Protein AF-A0A973FIH7-F1 (afdb_monomer_lite)

pLDDT: mean 71.34, std 19.53, range [34.72, 96.69]

Radius of gyration: 15.49 Å; chains: 1; bounding box: 37×29×40 Å

Structure (mmCIF, N/CA/C/O backbone):
data_AF-A0A973FIH7-F1
#
_entry.id   AF-A0A973FIH7-F1
#
loop_
_atom_site.group_PDB
_atom_site.id
_atom_site.type_symbol
_atom_site.label_atom_id
_atom_site.label_alt_id
_atom_site.label_comp_id
_atom_site.label_asym_id
_atom_site.label_entity_id
_atom_site.label_seq_id
_atom_site.pdbx_PDB_ins_code
_atom_site.Cartn_x
_atom_site.Cartn_y
_atom_site.Cartn_z
_atom_site.occupancy
_atom_site.B_iso_or_equiv
_atom_site.auth_seq_id
_atom_site.auth_comp_id
_atom_site.auth_asym_id
_atom_site.auth_atom_id
_atom_site.pdbx_PDB_model_num
ATOM 1 N N . MET A 1 1 ? -10.600 13.184 2.971 1.00 91.44 1 MET A N 1
ATOM 2 C CA . MET A 1 1 ? -10.196 13.495 1.576 1.00 91.44 1 MET A CA 1
ATOM 3 C C . MET A 1 1 ? -10.323 12.226 0.738 1.00 91.44 1 MET A C 1
ATOM 5 O O . MET A 1 1 ? -10.162 11.155 1.303 1.00 91.44 1 MET A O 1
ATOM 9 N N . ARG A 1 2 ? -10.647 12.310 -0.563 1.00 95.12 2 ARG A N 1
ATOM 10 C CA . ARG A 1 2 ? -10.678 11.142 -1.472 1.00 95.12 2 ARG A CA 1
ATOM 11 C C . ARG A 1 2 ? -9.373 11.102 -2.269 1.00 95.12 2 ARG A C 1
ATOM 13 O O . ARG A 1 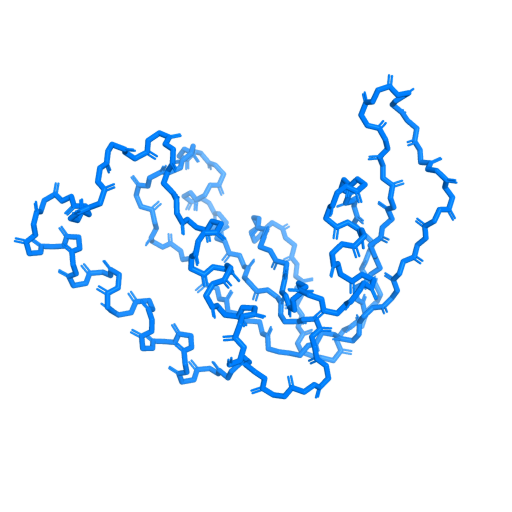2 ? -9.016 12.106 -2.881 1.00 95.12 2 ARG A O 1
ATOM 20 N N . ILE A 1 3 ? -8.653 9.985 -2.215 1.00 95.50 3 ILE A N 1
ATOM 21 C CA . ILE A 1 3 ? -7.327 9.799 -2.814 1.00 95.50 3 ILE A CA 1
ATOM 22 C C . ILE A 1 3 ? -7.404 8.627 -3.788 1.00 95.50 3 ILE A C 1
ATOM 24 O O . ILE A 1 3 ? -7.688 7.507 -3.380 1.00 95.50 3 ILE A O 1
ATOM 28 N N . GLU A 1 4 ? -7.109 8.863 -5.062 1.00 95.38 4 GLU A N 1
ATOM 29 C CA . GLU A 1 4 ? -7.153 7.826 -6.098 1.00 95.38 4 GLU A CA 1
ATOM 30 C C . GLU A 1 4 ? -5.752 7.291 -6.396 1.00 95.38 4 GLU A C 1
ATOM 32 O O . GLU A 1 4 ? -4.791 8.052 -6.570 1.00 95.38 4 GLU A O 1
ATOM 37 N N . LYS A 1 5 ? -5.618 5.964 -6.448 1.00 93.62 5 LYS A N 1
ATOM 38 C CA . LYS A 1 5 ? -4.346 5.290 -6.701 1.00 93.62 5 LYS A CA 1
ATOM 39 C C . LYS A 1 5 ? -4.520 4.052 -7.571 1.00 93.62 5 LYS A C 1
ATOM 41 O O . LYS A 1 5 ? -5.461 3.283 -7.428 1.00 93.62 5 LYS A O 1
ATOM 46 N N . LYS A 1 6 ? -3.529 3.810 -8.433 1.00 91.81 6 LYS A N 1
ATOM 47 C CA . LYS A 1 6 ? -3.422 2.571 -9.212 1.00 91.81 6 LYS A CA 1
ATOM 48 C C . LYS A 1 6 ? -3.126 1.379 -8.303 1.00 91.81 6 LYS A C 1
ATOM 50 O O . LYS A 1 6 ? -2.338 1.497 -7.354 1.00 91.81 6 LYS A O 1
ATOM 55 N N . VAL A 1 7 ? -3.683 0.227 -8.658 1.00 87.00 7 VAL A N 1
ATOM 56 C CA . VAL A 1 7 ? -3.364 -1.078 -8.071 1.00 87.00 7 VAL A CA 1
ATOM 57 C C . VAL A 1 7 ? -3.341 -2.148 -9.165 1.00 87.00 7 VAL A C 1
ATOM 59 O O . VAL A 1 7 ? -4.099 -2.077 -10.127 1.00 87.00 7 VAL A O 1
ATOM 62 N N . TRP A 1 8 ? -2.444 -3.127 -9.052 1.00 85.31 8 TRP A N 1
ATOM 63 C CA . TRP A 1 8 ? -2.384 -4.239 -10.008 1.00 85.31 8 TRP A CA 1
ATOM 64 C C . TRP A 1 8 ? -3.483 -5.273 -9.740 1.00 85.31 8 TRP A C 1
ATOM 66 O O . TRP A 1 8 ? -3.877 -5.423 -8.577 1.00 85.31 8 TRP A O 1
ATOM 76 N N . PRO A 1 9 ? -3.915 -6.053 -10.749 1.00 83.19 9 PRO A N 1
ATOM 77 C CA . PRO A 1 9 ? -5.065 -6.945 -10.617 1.00 83.19 9 PRO A CA 1
ATOM 78 C C . PRO A 1 9 ? -4.908 -7.977 -9.496 1.00 83.19 9 PRO A C 1
ATOM 80 O O . PRO A 1 9 ? -5.835 -8.199 -8.717 1.00 83.19 9 PRO A O 1
ATOM 83 N N . GLN A 1 10 ? -3.703 -8.543 -9.317 1.00 82.25 10 GLN A N 1
ATOM 84 C CA . GLN A 1 10 ? -3.473 -9.498 -8.228 1.00 82.25 10 GLN A CA 1
ATOM 85 C C . GLN A 1 10 ? -3.666 -8.883 -6.835 1.00 82.25 10 GLN A C 1
ATOM 87 O O . GLN A 1 10 ? -4.164 -9.547 -5.931 1.00 82.25 10 GLN A O 1
ATOM 92 N N . TYR A 1 11 ? -3.298 -7.614 -6.645 1.00 78.75 11 TYR A N 1
ATOM 93 C CA . TYR A 1 11 ? -3.453 -6.936 -5.360 1.00 78.75 11 TYR A CA 1
ATOM 94 C C . TYR A 1 11 ? -4.874 -6.418 -5.180 1.00 78.75 11 TYR A C 1
ATOM 96 O O . TYR A 1 11 ? -5.395 -6.516 -4.074 1.00 78.75 11 TYR A O 1
ATOM 104 N N . PHE A 1 12 ? -5.512 -5.945 -6.256 1.00 87.38 12 PHE A N 1
ATOM 105 C CA . PHE A 1 12 ? -6.922 -5.568 -6.247 1.00 87.38 12 PHE A CA 1
ATOM 106 C C . PHE A 1 12 ? -7.775 -6.728 -5.735 1.00 87.38 12 PHE A C 1
ATOM 108 O O . PHE A 1 12 ? -8.544 -6.559 -4.792 1.00 87.38 12 PHE A O 1
ATOM 115 N N . GLN A 1 13 ? -7.571 -7.930 -6.287 1.00 86.38 13 GLN A N 1
ATOM 116 C CA . GLN A 1 13 ? -8.320 -9.109 -5.865 1.00 86.38 13 GLN A CA 1
ATOM 117 C C . GLN A 1 13 ? -8.049 -9.481 -4.401 1.00 86.38 13 GLN A C 1
ATOM 119 O O . GLN A 1 13 ? -8.978 -9.827 -3.682 1.00 86.38 13 GLN A O 1
ATOM 124 N N . LEU A 1 14 ? -6.808 -9.361 -3.919 1.00 84.44 14 LEU A N 1
ATOM 125 C CA . LEU A 1 14 ? -6.492 -9.630 -2.511 1.00 84.44 14 LEU A CA 1
ATOM 126 C C . LEU A 1 14 ? -7.150 -8.630 -1.549 1.00 84.44 14 LEU A C 1
ATOM 128 O O . LEU A 1 14 ? -7.579 -9.031 -0.467 1.00 84.44 14 LEU A O 1
ATOM 132 N N . VAL A 1 15 ? -7.227 -7.347 -1.919 1.00 87.00 15 VAL A N 1
ATOM 133 C CA . VAL A 1 15 ? -7.925 -6.323 -1.121 1.00 87.00 15 VAL A CA 1
ATOM 134 C C . VAL A 1 15 ? -9.436 -6.559 -1.154 1.00 87.00 15 VAL A C 1
ATOM 136 O O . VAL A 1 15 ? -10.093 -6.463 -0.117 1.00 87.00 15 VAL A O 1
ATOM 139 N N . LEU A 1 16 ? -9.983 -6.910 -2.322 1.00 88.31 16 LEU A N 1
ATOM 140 C CA . LEU A 1 16 ? -11.397 -7.245 -2.495 1.00 88.31 16 LEU A CA 1
ATOM 141 C C . LEU A 1 16 ? -11.800 -8.466 -1.655 1.00 88.31 16 LEU A C 1
ATOM 143 O O . LEU A 1 16 ? -12.822 -8.429 -0.979 1.00 88.31 16 LEU A O 1
ATOM 147 N N . ASP A 1 17 ? -10.964 -9.505 -1.635 1.00 85.94 17 ASP A N 1
ATOM 148 C CA . ASP A 1 17 ? -11.166 -10.721 -0.838 1.00 85.94 17 ASP A CA 1
ATOM 149 C C . ASP A 1 17 ? -10.992 -10.489 0.679 1.00 85.94 17 ASP A C 1
ATOM 151 O O . ASP A 1 17 ? -11.126 -11.431 1.461 1.00 85.94 17 ASP A O 1
ATOM 155 N N . GLY A 1 18 ? -10.600 -9.284 1.113 1.00 82.81 18 GLY A N 1
ATOM 156 C CA . GLY A 1 18 ? -10.262 -8.988 2.511 1.00 82.81 18 GLY A CA 1
ATOM 157 C C . GLY A 1 18 ? -8.983 -9.676 3.002 1.00 82.81 18 GLY A C 1
ATOM 158 O O . GLY A 1 18 ? -8.644 -9.589 4.178 1.00 82.81 18 GLY A O 1
ATOM 159 N N . LYS A 1 19 ? -8.249 -10.344 2.104 1.00 80.44 19 LYS A N 1
ATOM 160 C CA . LYS A 1 19 ? -6.992 -11.038 2.406 1.00 80.44 19 LYS A CA 1
ATOM 161 C C . LYS A 1 19 ? -5.822 -10.083 2.532 1.00 80.44 19 LYS A C 1
ATOM 163 O O . LYS A 1 19 ? -4.828 -10.476 3.110 1.00 80.44 19 LYS A O 1
ATOM 168 N N . LYS A 1 20 ? -5.895 -8.885 1.949 1.00 80.00 20 LYS A N 1
ATOM 169 C CA . LYS A 1 20 ? -4.876 -7.836 2.059 1.00 80.00 20 LYS A CA 1
ATOM 170 C C . LYS A 1 20 ? -5.489 -6.609 2.718 1.00 80.00 20 LYS A C 1
ATOM 172 O O . LYS A 1 20 ? -6.338 -5.945 2.132 1.00 80.00 20 LYS A O 1
ATOM 177 N N . THR A 1 21 ? -5.024 -6.312 3.923 1.00 83.62 21 THR A N 1
ATOM 178 C CA . THR A 1 21 ? -5.606 -5.301 4.818 1.00 83.62 21 THR A CA 1
ATOM 179 C C . THR A 1 21 ? -4.795 -4.013 4.909 1.00 83.62 21 THR A C 1
ATOM 181 O O . THR A 1 21 ? -5.135 -3.142 5.696 1.00 83.62 21 THR A O 1
ATOM 184 N N . TYR A 1 22 ? -3.742 -3.853 4.107 1.00 82.81 22 TYR A N 1
ATOM 185 C CA . TYR A 1 22 ? -2.941 -2.629 4.053 1.00 82.81 22 TYR A CA 1
ATOM 186 C C . TYR A 1 22 ? -2.375 -2.394 2.638 1.00 82.81 22 TYR A C 1
ATOM 188 O O . TYR A 1 22 ? -2.221 -3.328 1.833 1.00 82.81 22 TYR A O 1
ATOM 196 N N . ASP A 1 23 ? -1.992 -1.151 2.363 1.00 82.75 23 ASP A N 1
ATOM 197 C CA . ASP A 1 23 ? -1.311 -0.687 1.155 1.00 82.75 23 ASP A CA 1
ATOM 198 C C . ASP A 1 23 ? 0.003 0.015 1.544 1.00 82.75 23 ASP A C 1
ATOM 200 O O . ASP A 1 23 ? 0.023 0.864 2.433 1.00 82.75 23 ASP A O 1
ATOM 204 N N . LEU A 1 24 ? 1.117 -0.376 0.921 1.00 81.00 24 LEU A N 1
ATOM 205 C CA . LEU A 1 24 ? 2.438 0.193 1.193 1.00 81.00 24 LEU A CA 1
ATOM 206 C C . LEU A 1 24 ? 2.860 1.035 -0.008 1.00 81.00 24 LEU A C 1
ATOM 208 O O . LEU A 1 24 ? 2.947 0.515 -1.122 1.00 81.00 24 LEU A O 1
ATOM 212 N N . ARG A 1 25 ? 3.152 2.317 0.220 1.00 79.00 25 ARG A N 1
ATOM 213 C CA . ARG A 1 25 ? 3.525 3.266 -0.838 1.00 79.00 25 ARG A CA 1
ATOM 214 C C . ARG A 1 25 ? 4.686 4.147 -0.425 1.00 79.00 25 ARG A C 1
ATOM 216 O O . ARG A 1 25 ? 4.963 4.308 0.758 1.00 79.00 25 ARG A O 1
ATOM 223 N N . VAL A 1 26 ? 5.319 4.772 -1.413 1.00 78.12 26 VAL A N 1
ATOM 224 C CA . VAL A 1 26 ? 6.166 5.943 -1.169 1.00 78.12 26 VAL A CA 1
ATOM 225 C C . VAL A 1 26 ? 5.305 7.031 -0.517 1.00 78.12 26 VAL A C 1
ATOM 227 O O . VAL A 1 26 ? 4.121 7.190 -0.828 1.00 78.12 26 VAL A O 1
ATOM 230 N N . ALA A 1 27 ? 5.874 7.739 0.452 1.00 83.56 27 ALA A N 1
ATOM 231 C CA . ALA A 1 27 ? 5.203 8.812 1.175 1.00 83.56 27 ALA A CA 1
ATOM 232 C C . ALA A 1 27 ? 5.275 10.160 0.428 1.00 83.56 27 ALA A C 1
ATOM 234 O O . ALA A 1 27 ? 5.468 11.208 1.040 1.00 83.56 27 ALA A O 1
ATOM 235 N N . ASP A 1 28 ? 5.111 10.127 -0.898 1.00 82.06 28 ASP A N 1
ATOM 236 C CA . ASP A 1 28 ? 5.105 11.283 -1.806 1.00 82.06 28 ASP A CA 1
ATOM 237 C C . ASP A 1 28 ? 3.744 12.009 -1.856 1.00 82.06 28 ASP A C 1
ATOM 239 O O . ASP A 1 28 ? 3.591 13.018 -2.541 1.00 82.06 28 ASP A O 1
ATOM 243 N N . PHE A 1 29 ? 2.748 11.519 -1.111 1.00 88.06 29 PHE A N 1
ATOM 244 C CA . PHE A 1 29 ? 1.435 12.144 -0.956 1.00 88.06 29 PHE A CA 1
ATOM 245 C C . PHE A 1 29 ? 0.961 12.114 0.498 1.00 88.06 29 PHE A C 1
ATOM 247 O O . PHE A 1 29 ? 1.331 11.230 1.276 1.00 88.06 29 PHE A O 1
ATOM 254 N N . GLU A 1 30 ? 0.103 13.068 0.860 1.00 90.25 30 GLU A N 1
ATOM 255 C CA . GLU A 1 30 ? -0.539 13.084 2.171 1.00 90.25 30 GLU A CA 1
ATOM 256 C C . GLU A 1 30 ? -1.726 12.117 2.219 1.00 90.25 30 GLU A C 1
ATOM 258 O O . GLU A 1 30 ? -2.616 12.164 1.372 1.00 90.25 30 GLU A O 1
ATOM 263 N N . CYS A 1 31 ? -1.738 11.265 3.241 1.00 90.81 31 CYS A N 1
ATOM 264 C CA . CYS A 1 31 ? -2.831 10.366 3.585 1.00 90.81 31 CYS A CA 1
ATOM 265 C C . CYS A 1 31 ? -2.972 10.359 5.107 1.00 90.81 31 CYS A C 1
ATOM 267 O O . CYS A 1 31 ? -1.961 10.303 5.818 1.00 90.81 31 CYS A O 1
ATOM 269 N N . LYS A 1 32 ? -4.202 10.456 5.607 1.00 92.19 32 LYS A N 1
ATOM 270 C CA . LYS A 1 32 ? -4.511 10.498 7.038 1.00 92.19 32 LYS A CA 1
ATOM 271 C C . LYS A 1 32 ? -5.622 9.508 7.366 1.00 92.19 32 LYS A C 1
ATOM 273 O O . LYS A 1 32 ? -6.373 9.080 6.495 1.00 92.19 32 LYS A O 1
ATOM 278 N N . GLU A 1 33 ? -5.710 9.154 8.639 1.00 91.25 33 GLU A N 1
ATOM 279 C CA . GLU A 1 33 ? -6.795 8.324 9.160 1.00 91.25 33 GLU A CA 1
ATOM 280 C C . GLU A 1 33 ? -8.150 8.995 8.884 1.00 91.25 33 GLU A C 1
ATOM 282 O O . GLU A 1 33 ? -8.293 10.213 9.028 1.00 91.25 33 GLU A O 1
ATOM 287 N N . GLY A 1 34 ? -9.129 8.211 8.435 1.00 90.75 34 GLY A N 1
ATOM 288 C CA . GLY A 1 34 ? -10.443 8.694 8.008 1.00 90.75 34 GLY A CA 1
ATOM 289 C C . GLY A 1 34 ? -10.517 9.228 6.570 1.00 90.75 34 GLY A C 1
ATOM 290 O O . GLY A 1 34 ? -11.608 9.574 6.114 1.00 90.75 34 GLY A O 1
ATOM 291 N N . ASP A 1 35 ? -9.406 9.291 5.826 1.00 94.94 35 ASP A N 1
ATOM 292 C CA . ASP A 1 35 ? -9.456 9.529 4.378 1.00 94.94 35 ASP A CA 1
ATOM 293 C C . ASP A 1 35 ? -10.068 8.331 3.630 1.00 94.94 35 ASP A C 1
ATOM 295 O O . ASP A 1 35 ? -10.173 7.230 4.161 1.00 94.94 35 ASP A O 1
ATOM 299 N N . ILE A 1 36 ? -10.471 8.535 2.375 1.00 94.88 36 ILE A N 1
ATOM 300 C CA . ILE A 1 36 ? -10.960 7.471 1.491 1.00 94.88 36 ILE A CA 1
ATOM 301 C C . ILE A 1 36 ? -9.900 7.207 0.433 1.00 94.88 36 ILE A C 1
ATOM 303 O O . ILE A 1 36 ? -9.603 8.081 -0.383 1.00 94.88 36 ILE A O 1
ATOM 307 N N . LEU A 1 37 ? -9.342 6.000 0.438 1.00 94.88 37 LEU A N 1
ATOM 308 C CA . LEU A 1 37 ? -8.433 5.527 -0.593 1.00 94.88 37 LEU A CA 1
ATOM 309 C C . LEU A 1 37 ? -9.221 4.732 -1.635 1.00 94.88 37 LEU A C 1
ATOM 311 O O . LEU A 1 37 ? -9.824 3.705 -1.324 1.00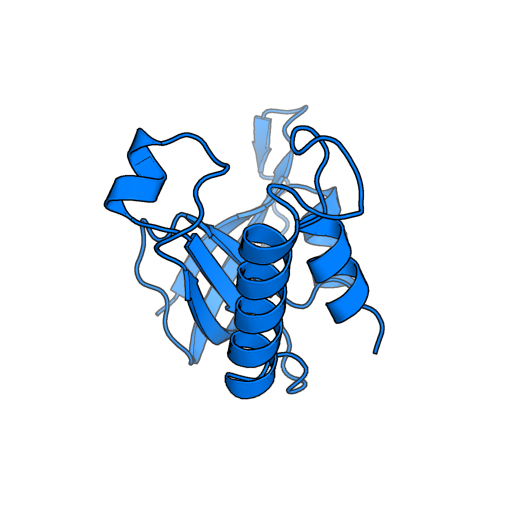 94.88 37 LEU A O 1
ATOM 315 N N . VAL A 1 38 ? -9.189 5.201 -2.877 1.00 95.94 38 VAL A N 1
ATOM 316 C CA . VA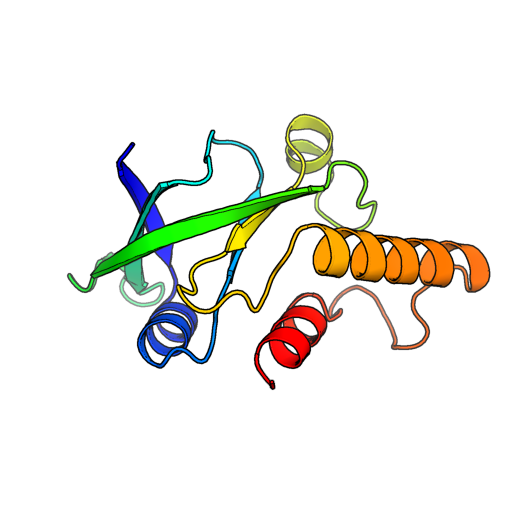L A 1 38 ? -9.794 4.532 -4.028 1.00 95.94 38 VAL A CA 1
ATOM 317 C C . VAL A 1 38 ? -8.695 3.839 -4.810 1.00 95.94 38 VAL A C 1
ATOM 319 O O . VAL A 1 38 ? -7.782 4.478 -5.340 1.00 95.94 38 VAL A O 1
ATOM 322 N N . LEU A 1 39 ? -8.768 2.515 -4.858 1.00 94.50 39 LEU A N 1
ATOM 323 C CA . LEU A 1 39 ? -7.831 1.683 -5.590 1.00 94.50 39 LEU A CA 1
ATOM 324 C C . LEU A 1 39 ? -8.440 1.318 -6.943 1.00 94.50 39 LEU A C 1
ATOM 326 O O . LEU A 1 39 ? -9.384 0.533 -7.011 1.00 94.50 39 LEU A O 1
ATOM 330 N N . CYS A 1 40 ? -7.881 1.878 -8.011 1.00 94.69 40 CYS A N 1
ATOM 331 C CA . CYS A 1 40 ? -8.323 1.653 -9.384 1.00 94.69 40 CYS A CA 1
ATOM 332 C C . CYS A 1 40 ? -7.462 0.561 -10.028 1.00 94.69 40 CYS A C 1
ATOM 334 O O . CYS A 1 40 ? -6.232 0.693 -10.101 1.00 94.69 40 CYS A O 1
ATOM 336 N N . GLU A 1 41 ? -8.094 -0.517 -10.487 1.00 92.38 41 GLU A N 1
ATOM 337 C CA . GLU A 1 41 ? -7.395 -1.644 -11.100 1.00 92.38 41 GLU A CA 1
ATOM 338 C C . GLU A 1 41 ? -6.785 -1.238 -12.448 1.00 92.38 41 GLU A C 1
ATOM 340 O O . GLU A 1 41 ? -7.473 -0.786 -13.366 1.00 92.38 41 GLU A O 1
ATOM 345 N N . TRP A 1 42 ? -5.469 -1.404 -12.553 1.00 88.75 42 TRP A N 1
ATOM 346 C CA . TRP A 1 42 ? -4.677 -1.124 -13.744 1.00 88.75 42 TRP A CA 1
ATOM 347 C C . TRP A 1 42 ? -4.054 -2.414 -14.259 1.00 88.75 42 TRP A C 1
ATOM 349 O O . TRP A 1 42 ? -3.235 -3.017 -13.560 1.00 88.75 42 TRP A O 1
ATOM 359 N N . ASP A 1 43 ? -4.386 -2.808 -15.485 1.00 85.44 43 ASP A N 1
ATOM 360 C CA . ASP A 1 43 ? -3.810 -3.987 -16.123 1.00 85.44 43 ASP A CA 1
ATOM 361 C C . ASP A 1 43 ? -2.496 -3.609 -16.841 1.00 85.44 43 ASP A C 1
ATOM 363 O O . ASP A 1 43 ? -2.503 -2.829 -17.799 1.00 85.44 43 ASP A O 1
ATOM 367 N N . PRO A 1 44 ? -1.331 -4.123 -16.398 1.00 82.94 44 PRO A N 1
ATOM 368 C CA . PRO A 1 44 ? -0.056 -3.827 -17.042 1.00 82.94 44 PRO A CA 1
ATOM 369 C C . PRO A 1 44 ? 0.094 -4.469 -18.432 1.00 82.94 44 PRO A C 1
ATOM 371 O O . PRO A 1 44 ? 0.935 -4.003 -19.204 1.00 82.94 44 PRO A O 1
ATOM 374 N N . ALA A 1 45 ? -0.682 -5.509 -18.757 1.00 87.44 45 ALA A N 1
ATOM 375 C CA . ALA A 1 45 ? -0.638 -6.178 -20.054 1.00 87.44 45 ALA A CA 1
ATOM 376 C C . ALA A 1 45 ? -1.318 -5.335 -21.139 1.00 87.44 45 ALA A C 1
ATOM 378 O O . ALA A 1 45 ? -0.748 -5.138 -22.212 1.00 87.44 45 ALA A O 1
ATOM 379 N N . THR A 1 46 ? -2.501 -4.791 -20.844 1.00 91.44 46 THR A N 1
ATOM 380 C CA . THR A 1 46 ? -3.230 -3.897 -21.759 1.00 91.44 46 THR A CA 1
ATOM 381 C C . THR A 1 46 ? -2.802 -2.437 -21.621 1.00 91.44 46 THR A C 1
ATOM 383 O O . THR A 1 46 ? -2.982 -1.663 -22.555 1.00 91.44 46 THR A O 1
ATOM 386 N N . LYS A 1 47 ? -2.162 -2.071 -20.499 1.00 90.88 47 LYS A N 1
ATOM 387 C CA . LYS A 1 47 ? -1.811 -0.691 -20.121 1.00 90.88 47 LYS A CA 1
ATOM 388 C C . LYS A 1 47 ? -3.040 0.212 -20.022 1.00 90.88 47 LYS A C 1
ATOM 390 O O . LYS A 1 47 ? -2.979 1.387 -20.383 1.00 90.88 47 LYS A O 1
ATOM 395 N N . GLU A 1 48 ? -4.133 -0.336 -19.507 1.00 92.44 48 GLU A N 1
ATOM 396 C CA . GLU A 1 48 ? -5.409 0.356 -19.355 1.00 92.44 48 GLU A CA 1
ATOM 397 C C . GLU A 1 48 ? -6.019 0.088 -17.974 1.00 92.44 48 GLU A C 1
ATOM 399 O O . GLU A 1 48 ? -5.690 -0.886 -17.289 1.00 92.44 48 GLU A O 1
ATOM 404 N N . TYR A 1 49 ? -6.922 0.974 -17.551 1.00 94.25 49 TYR A N 1
ATOM 405 C CA . TYR A 1 49 ? -7.777 0.706 -16.399 1.00 94.25 49 TYR A CA 1
ATOM 406 C C . TYR A 1 49 ? -8.876 -0.270 -16.804 1.00 94.25 49 TYR A C 1
ATOM 408 O O . TYR A 1 49 ? -9.528 -0.076 -17.827 1.00 94.25 49 TYR A O 1
ATOM 416 N N . THR A 1 50 ? -9.134 -1.278 -15.975 1.00 94.31 50 THR A N 1
ATOM 417 C CA . THR A 1 50 ? -10.188 -2.270 -16.254 1.00 94.31 50 THR A CA 1
ATOM 418 C C . THR A 1 50 ? -11.598 -1.729 -15.984 1.00 94.31 50 THR A C 1
ATOM 420 O O . THR A 1 50 ? -12.587 -2.367 -16.335 1.00 94.31 50 THR A O 1
ATOM 423 N N . GLY A 1 51 ? -11.697 -0.564 -15.332 1.00 95.25 51 GLY A N 1
ATOM 424 C CA . GLY A 1 51 ? -12.946 0.027 -14.845 1.00 95.25 51 GLY A CA 1
ATOM 425 C C . GLY A 1 51 ? -13.367 -0.468 -13.457 1.00 95.25 51 GLY A C 1
ATOM 426 O O . GLY A 1 51 ? -14.355 0.020 -12.916 1.00 95.25 51 GLY A O 1
ATOM 427 N N . ARG A 1 52 ? -12.627 -1.410 -12.856 1.00 96.12 52 ARG A N 1
ATOM 428 C CA . ARG A 1 52 ? -12.858 -1.843 -11.473 1.00 96.12 52 ARG A CA 1
ATOM 429 C C . ARG A 1 52 ? -12.188 -0.883 -10.495 1.00 96.12 52 ARG A C 1
ATOM 431 O O . ARG A 1 52 ? -11.012 -0.546 -10.634 1.00 96.12 52 ARG A O 1
ATOM 438 N N . GLU A 1 53 ? -12.934 -0.505 -9.468 1.00 96.69 53 GLU A N 1
ATOM 439 C CA . GLU A 1 53 ? -12.461 0.314 -8.358 1.00 96.69 53 GLU A CA 1
ATOM 440 C C . GLU A 1 53 ? -12.944 -0.262 -7.026 1.00 96.69 53 GLU A C 1
ATOM 442 O O . GLU A 1 53 ? -13.977 -0.931 -6.956 1.00 96.69 53 GLU A O 1
ATOM 447 N N . ILE A 1 54 ? -12.163 -0.043 -5.972 1.00 94.81 54 ILE A N 1
ATOM 448 C CA . ILE A 1 54 ? -12.560 -0.355 -4.602 1.00 94.81 54 ILE A CA 1
ATOM 449 C C . ILE A 1 54 ? -12.209 0.815 -3.695 1.00 94.81 54 ILE A C 1
ATOM 451 O O . ILE A 1 54 ? -11.081 1.309 -3.705 1.00 94.81 54 ILE A O 1
ATOM 455 N N . GLU A 1 55 ? -13.185 1.248 -2.907 1.00 94.88 55 GLU A N 1
ATOM 456 C CA . GLU A 1 55 ? -13.009 2.299 -1.913 1.00 94.88 55 GLU A CA 1
ATOM 457 C C . GLU A 1 55 ? -12.769 1.680 -0.539 1.00 94.88 55 GLU A C 1
ATOM 459 O O . GLU A 1 55 ? -13.442 0.725 -0.140 1.00 94.88 55 GLU A O 1
ATOM 464 N N . LYS A 1 56 ? -11.791 2.222 0.184 1.00 92.19 56 LYS A N 1
ATOM 465 C CA . LYS A 1 56 ? -11.477 1.842 1.558 1.00 92.19 56 LYS A CA 1
ATOM 466 C C . LYS A 1 56 ? -11.309 3.087 2.409 1.00 92.19 56 LYS A C 1
ATOM 468 O O . LYS A 1 56 ? -10.565 3.997 2.044 1.00 92.19 56 LYS A O 1
ATOM 473 N N . THR A 1 57 ? -11.971 3.099 3.560 1.00 93.06 57 THR A N 1
ATOM 474 C CA . THR A 1 57 ? -11.680 4.074 4.608 1.00 93.06 57 THR A CA 1
ATOM 475 C C . THR A 1 57 ? -10.306 3.764 5.178 1.00 93.06 57 THR A C 1
ATOM 477 O O . THR A 1 57 ? -10.022 2.632 5.568 1.00 93.06 57 THR A O 1
ATOM 480 N N . VAL A 1 58 ? -9.443 4.770 5.192 1.00 91.62 58 VAL A N 1
ATOM 481 C CA . VAL A 1 58 ? -8.101 4.673 5.744 1.00 91.62 58 VAL A CA 1
ATOM 482 C C . VAL A 1 58 ? -8.214 4.552 7.257 1.00 91.62 58 VAL A C 1
ATOM 484 O O . VAL A 1 58 ? -8.739 5.449 7.916 1.00 91.62 58 VAL A O 1
ATOM 487 N N . GLY A 1 59 ? -7.722 3.435 7.789 1.00 88.25 59 GLY A N 1
ATOM 488 C CA . GLY A 1 59 ? -7.567 3.227 9.226 1.00 88.25 59 GLY A CA 1
ATOM 489 C C . GLY A 1 59 ? -6.302 3.922 9.723 1.00 88.25 59 GLY A C 1
ATOM 490 O O . GLY A 1 59 ? -6.180 5.135 9.632 1.00 88.25 59 GLY A O 1
ATOM 491 N N . PHE A 1 60 ? -5.331 3.144 10.194 1.00 85.75 60 PHE A N 1
ATOM 492 C CA . PHE A 1 60 ? -4.015 3.629 10.615 1.00 85.75 60 PHE A CA 1
ATOM 493 C C . PHE A 1 60 ? -3.089 3.999 9.440 1.00 85.75 60 PHE A C 1
ATOM 495 O O . PHE A 1 60 ? -3.074 3.311 8.414 1.00 85.75 60 PHE A O 1
ATOM 502 N N . VAL A 1 61 ? -2.252 5.031 9.618 1.00 86.00 61 VAL A N 1
ATOM 503 C CA . VAL A 1 61 ? -1.163 5.388 8.685 1.00 86.00 61 VAL A CA 1
ATOM 504 C C . VAL A 1 61 ? 0.188 5.435 9.407 1.00 86.00 61 VAL A C 1
ATOM 506 O O . VAL A 1 61 ? 0.478 6.365 10.160 1.00 86.00 61 VAL A O 1
ATOM 509 N N . GLY A 1 62 ? 1.060 4.468 9.120 1.00 82.06 62 GLY A N 1
ATOM 510 C CA . GLY A 1 62 ? 2.430 4.407 9.639 1.00 82.06 62 GLY A CA 1
ATOM 511 C C . GLY A 1 62 ? 3.445 4.921 8.620 1.00 82.06 62 GLY A C 1
ATOM 512 O O . GLY A 1 62 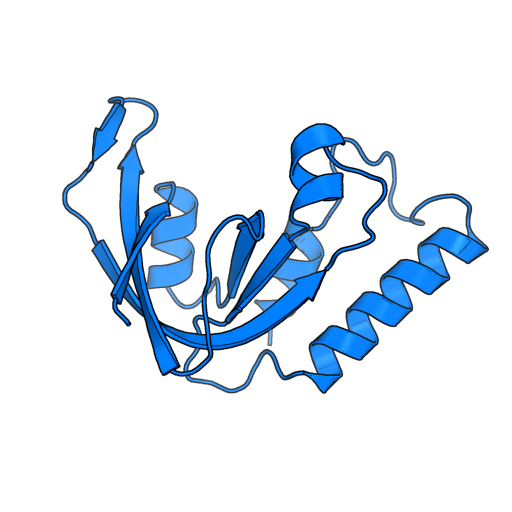? 3.392 4.533 7.458 1.00 82.06 62 GLY A O 1
ATOM 513 N N . LYS A 1 63 ? 4.396 5.772 9.027 1.00 81.00 63 LYS A N 1
ATOM 514 C CA . LYS A 1 63 ? 5.454 6.293 8.138 1.00 81.00 63 LYS A CA 1
ATOM 515 C C . LYS A 1 63 ? 6.825 5.753 8.524 1.00 81.00 63 LYS A C 1
ATOM 517 O O . LYS A 1 63 ? 7.182 5.738 9.698 1.00 81.00 63 LYS A O 1
ATOM 522 N N . ILE A 1 64 ? 7.616 5.370 7.527 1.00 73.38 64 ILE A N 1
ATOM 523 C CA . ILE A 1 64 ? 8.953 4.800 7.697 1.00 73.38 64 ILE A CA 1
ATOM 524 C C . ILE A 1 64 ? 9.934 5.633 6.874 1.00 73.38 64 ILE A C 1
ATOM 526 O O . ILE A 1 64 ? 9.877 5.618 5.651 1.00 73.38 64 ILE A O 1
ATOM 530 N N . LYS A 1 65 ? 10.829 6.378 7.529 1.00 60.31 65 LYS A N 1
ATOM 531 C CA . LYS A 1 65 ? 11.825 7.227 6.842 1.00 60.31 65 LYS A CA 1
ATOM 532 C C . LYS A 1 65 ? 13.212 6.599 6.717 1.00 60.31 65 LYS A C 1
ATOM 534 O O . LYS A 1 65 ? 13.986 6.999 5.864 1.00 60.31 65 LYS A O 1
ATOM 539 N N . GLU A 1 66 ? 13.515 5.602 7.537 1.00 55.38 66 GLU A N 1
ATOM 540 C CA . GLU A 1 66 ? 14.840 4.982 7.595 1.00 55.38 66 GLU A CA 1
ATOM 541 C C . GLU A 1 66 ? 14.725 3.498 7.239 1.00 55.38 66 GLU A C 1
ATOM 543 O O . GLU A 1 66 ? 14.585 2.638 8.110 1.00 55.38 66 GLU A O 1
ATOM 548 N N . MET A 1 67 ? 14.735 3.206 5.937 1.00 53.06 67 MET A N 1
ATOM 549 C CA . MET A 1 67 ? 14.897 1.854 5.400 1.00 53.06 67 MET A CA 1
ATOM 550 C C . MET A 1 67 ? 15.994 1.873 4.337 1.00 53.06 67 MET A C 1
ATOM 552 O O . MET A 1 67 ? 15.774 2.286 3.206 1.00 53.06 67 MET A O 1
ATOM 556 N N . SER A 1 68 ? 17.180 1.397 4.700 1.00 41.38 68 SER A N 1
ATOM 557 C CA . SER A 1 68 ? 18.410 1.449 3.899 1.00 41.38 68 SER A CA 1
ATOM 558 C C . SER A 1 68 ? 18.477 0.458 2.718 1.00 41.38 68 SER A C 1
ATOM 560 O O . SER A 1 68 ? 19.574 0.124 2.284 1.00 41.38 68 SER A O 1
ATOM 562 N N . PHE A 1 69 ? 17.350 -0.069 2.216 1.00 43.50 69 PHE A N 1
ATOM 563 C CA . PHE A 1 69 ? 17.331 -1.236 1.302 1.00 43.50 69 PHE A CA 1
ATOM 564 C C . PHE A 1 69 ? 16.579 -1.037 -0.022 1.00 43.50 69 PHE A C 1
ATOM 566 O O . PHE A 1 69 ? 16.357 -2.006 -0.740 1.00 43.50 69 PHE A O 1
ATOM 573 N N . TRP A 1 70 ? 16.167 0.184 -0.350 1.00 41.25 70 TRP A N 1
ATOM 574 C CA . TRP A 1 70 ? 15.382 0.490 -1.551 1.00 41.25 70 TRP A CA 1
ATOM 575 C C . TRP A 1 70 ? 15.997 1.677 -2.313 1.00 41.25 70 TRP A C 1
ATOM 577 O O . TRP A 1 70 ? 16.832 2.382 -1.751 1.00 41.25 70 TRP A O 1
ATOM 587 N N . ASN A 1 71 ? 15.610 1.882 -3.584 1.00 43.12 71 ASN A N 1
ATOM 588 C CA . ASN A 1 71 ? 16.178 2.924 -4.458 1.00 43.12 71 ASN A CA 1
ATOM 589 C C . ASN A 1 71 ? 16.225 4.289 -3.743 1.00 43.12 71 ASN A C 1
ATOM 591 O O . ASN A 1 71 ? 15.202 4.779 -3.258 1.00 43.12 71 ASN A O 1
ATOM 595 N N . GLN A 1 72 ? 17.434 4.836 -3.632 1.00 52.00 72 GLN A N 1
ATOM 596 C CA . GLN A 1 72 ? 17.806 5.804 -2.602 1.00 52.00 72 GLN A CA 1
ATOM 597 C C . GLN A 1 72 ? 17.150 7.175 -2.811 1.00 52.00 72 GLN A C 1
ATOM 599 O O . GLN A 1 72 ? 16.686 7.772 -1.848 1.00 52.00 72 GLN A O 1
ATOM 604 N N . ASP A 1 73 ? 16.973 7.632 -4.051 1.00 55.06 73 ASP A N 1
ATOM 605 C CA . ASP A 1 73 ? 16.652 9.044 -4.304 1.00 55.06 73 ASP A CA 1
ATOM 606 C C . ASP A 1 73 ? 15.255 9.499 -3.840 1.00 55.06 73 ASP A C 1
ATOM 608 O O . ASP A 1 73 ? 15.111 10.615 -3.334 1.00 55.06 73 ASP A O 1
ATOM 612 N N . ASP A 1 74 ? 14.218 8.673 -4.013 1.00 49.50 74 ASP A N 1
ATOM 613 C CA . ASP A 1 74 ? 12.840 9.038 -3.636 1.00 49.50 74 ASP A CA 1
ATOM 614 C C . ASP A 1 74 ? 12.519 8.655 -2.187 1.00 49.50 74 ASP A C 1
ATOM 616 O O . ASP A 1 74 ? 11.737 9.324 -1.509 1.00 49.50 74 ASP A O 1
ATOM 620 N N . LEU A 1 75 ? 13.158 7.609 -1.665 1.00 55.69 75 LEU A N 1
ATOM 621 C CA . LEU A 1 75 ? 12.939 7.163 -0.292 1.00 55.69 75 LEU A CA 1
ATOM 622 C C . LEU A 1 75 ? 13.737 7.959 0.726 1.00 55.69 75 LEU A C 1
ATOM 624 O O . LEU A 1 75 ? 13.213 8.207 1.809 1.00 55.69 75 LEU A O 1
ATOM 628 N N . GLU A 1 76 ? 14.933 8.431 0.371 1.00 57.31 76 GLU A N 1
ATOM 629 C CA . GLU A 1 76 ? 15.663 9.399 1.194 1.00 57.31 76 GLU A CA 1
ATOM 630 C C . GLU A 1 76 ? 14.890 10.718 1.319 1.00 57.31 76 GLU A C 1
ATOM 632 O O . GLU A 1 76 ? 14.947 11.373 2.360 1.00 57.31 76 GLU A O 1
ATOM 637 N N . LYS A 1 77 ? 14.112 11.093 0.293 1.00 60.34 77 LYS A N 1
ATOM 638 C CA . LYS A 1 77 ? 13.313 12.329 0.294 1.00 60.34 77 LYS A CA 1
ATOM 639 C C . LYS A 1 77 ? 11.976 12.183 1.011 1.00 60.34 77 LYS A C 1
ATOM 641 O O . LYS A 1 77 ? 11.610 13.057 1.798 1.00 60.34 77 LYS A O 1
ATOM 646 N N . PHE A 1 78 ? 11.235 11.110 0.738 1.00 64.25 78 PHE A N 1
ATOM 647 C CA . PHE A 1 78 ? 9.839 10.990 1.167 1.00 64.25 78 PHE A CA 1
ATOM 648 C C . PHE A 1 78 ? 9.615 9.899 2.223 1.00 64.25 78 PHE A C 1
ATOM 650 O O . PHE A 1 78 ? 8.798 10.084 3.129 1.00 64.25 78 PHE A O 1
ATOM 657 N N . GLY A 1 79 ? 10.372 8.801 2.177 1.00 70.88 79 GLY A N 1
ATOM 658 C CA . GLY A 1 79 ? 10.131 7.593 2.970 1.00 70.88 79 GLY A CA 1
ATOM 659 C C . GLY A 1 79 ? 8.967 6.747 2.436 1.00 70.88 79 GLY A C 1
ATOM 660 O O . GLY A 1 79 ? 8.453 6.973 1.341 1.00 70.88 79 GLY A O 1
ATOM 661 N N . LEU A 1 80 ? 8.537 5.759 3.219 1.00 74.94 80 LEU A N 1
ATOM 662 C CA . LEU A 1 80 ? 7.364 4.920 2.963 1.00 74.94 80 LEU A CA 1
ATOM 663 C C . LEU A 1 80 ? 6.207 5.299 3.887 1.00 74.94 80 LEU A C 1
ATOM 665 O O . LEU A 1 80 ? 6.410 5.752 5.014 1.00 74.94 80 LEU A O 1
ATOM 669 N N . GLN A 1 81 ? 4.987 5.043 3.431 1.00 81.25 81 GLN A N 1
ATOM 670 C CA . GLN A 1 81 ? 3.782 5.023 4.245 1.00 81.25 81 GLN A CA 1
ATOM 671 C C . GLN A 1 81 ? 3.053 3.687 4.079 1.00 81.25 81 GLN A C 1
ATOM 673 O O . GLN A 1 81 ? 2.847 3.212 2.963 1.00 81.25 81 GLN A O 1
ATOM 678 N N . CYS A 1 82 ? 2.685 3.080 5.203 1.00 83.75 82 CYS A N 1
ATOM 679 C CA . CYS A 1 82 ? 1.823 1.911 5.299 1.00 83.75 82 CYS A CA 1
ATOM 680 C C . CYS A 1 82 ? 0.429 2.386 5.709 1.00 83.75 82 CYS A C 1
ATOM 682 O O . CYS A 1 82 ? 0.286 3.068 6.722 1.00 83.75 82 CYS A O 1
ATOM 684 N N . ILE A 1 83 ? -0.574 2.052 4.908 1.00 87.75 83 ILE A N 1
ATOM 685 C CA . ILE A 1 83 ? -1.946 2.540 5.028 1.00 87.75 83 ILE A CA 1
ATOM 686 C C . ILE A 1 83 ? -2.836 1.337 5.314 1.00 87.75 83 ILE A C 1
ATOM 688 O O . ILE A 1 83 ? -2.912 0.430 4.489 1.00 87.75 83 ILE A O 1
ATOM 692 N N . SER A 1 84 ? -3.513 1.316 6.457 1.00 88.62 84 SER A N 1
ATOM 693 C CA . SER A 1 84 ? -4.495 0.277 6.771 1.00 88.62 84 SER A CA 1
ATOM 694 C C . SER A 1 84 ? -5.768 0.455 5.939 1.00 88.62 84 SER A C 1
ATOM 696 O O . SER A 1 84 ? -6.28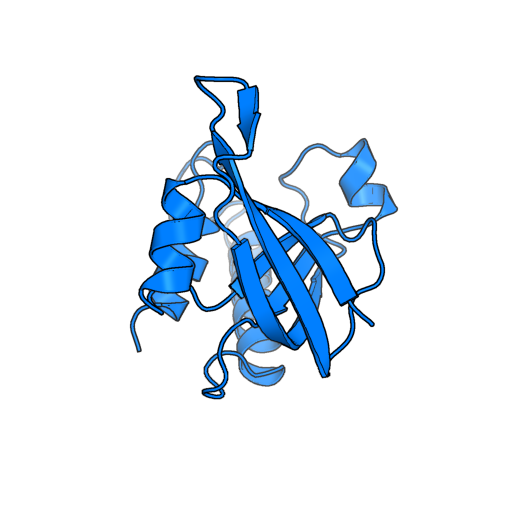2 1.565 5.795 1.00 88.62 84 SER A O 1
ATOM 698 N N . LEU A 1 85 ? -6.273 -0.657 5.409 1.00 85.94 85 LEU A N 1
ATOM 699 C CA . LEU A 1 85 ? -7.472 -0.776 4.575 1.00 85.94 85 LEU A CA 1
ATOM 700 C C . LEU A 1 85 ? -8.582 -1.606 5.244 1.00 85.94 85 LEU A C 1
ATOM 702 O O . LEU A 1 85 ? -9.635 -1.809 4.635 1.00 85.94 85 LEU A O 1
ATOM 706 N N . SER A 1 86 ? -8.338 -2.173 6.431 1.00 73.44 86 SER A N 1
ATOM 707 C CA . SER A 1 86 ? -9.323 -2.995 7.140 1.00 73.44 86 SER A CA 1
ATOM 708 C C . SER A 1 86 ? -10.119 -2.183 8.153 1.00 73.44 86 SER A C 1
ATOM 710 O O . SER A 1 86 ? -9.556 -1.401 8.912 1.00 73.44 86 SER A O 1
ATOM 712 N N . GLU A 1 87 ? -11.426 -2.441 8.207 1.00 62.59 87 GLU A N 1
ATOM 713 C CA . GLU A 1 87 ? -12.314 -1.923 9.259 1.00 62.59 87 GLU A CA 1
ATOM 714 C C . GLU A 1 87 ? -12.115 -2.655 10.595 1.00 62.59 87 GLU A C 1
ATOM 716 O O . GLU A 1 87 ? -12.376 -2.098 11.655 1.00 62.59 87 GLU A O 1
ATOM 721 N N . ASN A 1 88 ? -11.612 -3.893 10.549 1.00 56.19 88 ASN A N 1
ATOM 722 C CA . ASN A 1 88 ? -11.197 -4.634 11.734 1.00 56.19 88 ASN A CA 1
ATOM 723 C C . ASN A 1 88 ? -9.775 -4.194 12.114 1.00 56.19 88 ASN A C 1
ATOM 725 O O . ASN A 1 88 ? -8.901 -4.133 11.246 1.00 56.19 88 ASN A O 1
ATOM 729 N N . GLU A 1 89 ? -9.555 -3.876 13.389 1.00 56.69 89 GLU A N 1
ATOM 730 C CA . GLU A 1 89 ? -8.364 -3.239 13.986 1.00 56.69 89 GLU A CA 1
ATOM 731 C C . GLU A 1 89 ? -7.074 -4.095 13.947 1.00 56.69 89 GLU A C 1
ATOM 733 O O . GLU A 1 89 ? -6.307 -4.146 14.902 1.00 56.69 89 GLU A O 1
ATOM 738 N N . THR A 1 90 ? -6.795 -4.802 12.853 1.00 57.59 90 THR A N 1
ATOM 739 C CA . THR A 1 90 ? -5.651 -5.725 12.750 1.00 57.59 90 THR A CA 1
ATOM 740 C C . THR A 1 90 ? -4.284 -5.039 12.709 1.00 57.59 90 THR A C 1
ATOM 742 O O . THR A 1 90 ? -3.274 -5.692 12.951 1.00 57.59 90 THR A O 1
ATOM 745 N N . LEU A 1 91 ? -4.224 -3.740 12.400 1.00 65.00 91 LEU A N 1
ATOM 746 C CA . LEU A 1 91 ? -2.976 -2.980 12.338 1.00 65.00 91 LEU A CA 1
ATOM 747 C C . LEU A 1 91 ? -3.081 -1.733 13.226 1.00 65.00 91 LEU A C 1
ATOM 749 O O . LEU A 1 91 ? -3.466 -0.663 12.753 1.00 65.00 91 LEU A O 1
ATOM 753 N N . SER A 1 92 ? -2.763 -1.889 14.514 1.00 65.50 92 SER A N 1
ATOM 754 C CA . SER A 1 92 ? -2.631 -0.771 15.455 1.00 65.50 92 SER A CA 1
ATOM 755 C C . SER A 1 92 ? -1.232 -0.153 15.384 1.00 65.50 92 SER A C 1
ATOM 757 O O . SER A 1 92 ? -0.270 -0.777 14.921 1.00 65.50 92 SER A O 1
ATOM 759 N N . LYS A 1 93 ? -1.107 1.083 15.880 1.00 69.00 93 LYS A N 1
ATOM 760 C CA . LYS A 1 93 ? 0.183 1.769 16.004 1.00 69.00 93 LYS A CA 1
ATOM 761 C C . LYS A 1 93 ? 1.191 0.956 16.825 1.00 69.00 93 LYS A C 1
ATOM 763 O O . LYS A 1 93 ? 2.357 0.907 16.454 1.00 69.00 93 LYS A O 1
ATOM 768 N N . GLU A 1 94 ? 0.748 0.303 17.900 1.00 69.44 94 GLU A N 1
ATOM 769 C CA . GLU A 1 94 ? 1.629 -0.501 18.758 1.00 69.44 94 GLU A CA 1
ATOM 770 C C . GLU A 1 94 ? 2.201 -1.704 18.005 1.00 69.44 94 GLU A C 1
ATOM 772 O O . GLU A 1 94 ? 3.413 -1.895 18.005 1.00 69.44 94 GLU A O 1
ATOM 777 N N . ILE A 1 95 ? 1.352 -2.453 17.288 1.00 68.75 95 ILE A N 1
ATOM 778 C CA . ILE A 1 95 ? 1.779 -3.598 16.467 1.00 68.75 95 ILE A CA 1
ATOM 779 C C . ILE A 1 95 ? 2.773 -3.135 15.399 1.00 68.75 95 ILE A C 1
ATOM 781 O O . ILE A 1 95 ? 3.804 -3.767 15.176 1.00 68.75 95 ILE A O 1
ATOM 785 N N . PHE A 1 96 ? 2.488 -2.006 14.748 1.00 69.62 96 PHE A N 1
ATOM 786 C CA . PHE A 1 96 ? 3.387 -1.434 13.753 1.00 69.62 96 PHE A CA 1
ATOM 787 C C . PHE A 1 96 ? 4.753 -1.066 14.353 1.00 69.62 96 PHE A C 1
ATOM 789 O O . PHE A 1 96 ? 5.788 -1.444 13.801 1.00 69.62 96 PHE A O 1
ATOM 796 N N . ASP A 1 97 ? 4.773 -0.360 15.483 1.00 67.56 97 ASP A N 1
ATOM 797 C CA . ASP A 1 97 ? 6.006 0.090 16.132 1.00 67.56 97 ASP A CA 1
ATOM 798 C C . ASP A 1 97 ? 6.842 -1.096 16.663 1.00 67.56 97 ASP A C 1
ATOM 800 O O . ASP A 1 97 ? 8.069 -1.108 16.501 1.00 67.56 97 ASP A O 1
ATOM 804 N N . GLU A 1 98 ? 6.202 -2.121 17.238 1.00 67.38 98 GLU A N 1
ATOM 805 C CA . GLU A 1 98 ? 6.857 -3.353 17.700 1.00 67.38 98 GLU A CA 1
ATOM 806 C C . GLU A 1 98 ? 7.512 -4.129 16.548 1.00 67.38 98 GLU A C 1
ATOM 808 O O . GLU A 1 98 ? 8.688 -4.496 16.631 1.00 67.38 98 GLU A O 1
ATOM 813 N N . GLU A 1 99 ? 6.796 -4.325 15.440 1.00 66.44 99 GLU A N 1
ATOM 814 C CA . GLU A 1 99 ? 7.299 -5.049 14.267 1.00 66.44 99 GLU A CA 1
ATOM 815 C C . GLU A 1 99 ? 8.461 -4.303 13.587 1.00 66.44 99 GLU A C 1
ATOM 817 O O . GLU A 1 99 ? 9.480 -4.901 13.220 1.00 66.44 99 GLU A O 1
ATOM 822 N N . ILE A 1 100 ? 8.371 -2.971 13.476 1.00 67.25 100 ILE A N 1
ATOM 823 C CA . ILE A 1 100 ? 9.469 -2.144 12.954 1.00 67.25 100 ILE A CA 1
ATOM 824 C C . ILE A 1 100 ? 10.687 -2.200 13.885 1.00 67.25 100 ILE A C 1
ATOM 826 O O . ILE A 1 100 ? 11.824 -2.287 13.408 1.00 67.25 100 ILE A O 1
ATOM 830 N N . SER A 1 101 ? 10.474 -2.193 15.203 1.00 64.56 101 SER A N 1
ATOM 831 C CA . SER A 1 101 ? 11.540 -2.338 16.200 1.00 64.56 101 SER A CA 1
ATOM 832 C C . SER A 1 101 ? 12.254 -3.690 16.085 1.00 64.56 101 SER A C 1
ATOM 834 O O . SER A 1 101 ? 13.488 -3.737 16.040 1.00 64.56 101 SER A O 1
ATOM 836 N N . LEU A 1 102 ? 11.503 -4.787 15.936 1.00 62.53 102 LEU A N 1
ATOM 837 C CA . LEU A 1 102 ? 12.054 -6.128 15.713 1.00 62.53 102 LEU A CA 1
ATOM 838 C C . LEU A 1 102 ? 12.869 -6.201 14.420 1.00 62.53 102 LEU A C 1
ATOM 840 O O . LEU A 1 102 ? 13.983 -6.729 14.422 1.00 62.53 102 LEU A O 1
ATOM 844 N N . CYS A 1 103 ? 12.359 -5.626 13.330 1.00 58.09 103 CYS A N 1
ATOM 845 C CA . CYS A 1 103 ? 13.066 -5.573 12.052 1.00 58.09 103 CYS A CA 1
ATOM 846 C C . CYS A 1 103 ? 14.406 -4.820 12.171 1.00 58.09 103 CYS A C 1
ATOM 848 O O . CYS A 1 103 ? 15.448 -5.321 11.737 1.00 58.09 103 CYS A O 1
ATOM 850 N N . ARG A 1 104 ? 14.407 -3.657 12.838 1.00 60.69 104 ARG A N 1
ATOM 851 C CA . ARG A 1 104 ? 15.617 -2.854 13.090 1.00 60.69 104 ARG A CA 1
ATOM 852 C C . ARG A 1 104 ? 16.638 -3.597 13.943 1.00 60.69 104 ARG A C 1
ATOM 854 O O . ARG A 1 104 ? 17.813 -3.644 13.581 1.00 60.69 104 ARG A O 1
ATOM 861 N N . LYS A 1 105 ? 16.193 -4.207 15.042 1.00 61.34 105 LYS A N 1
ATOM 862 C CA . LYS A 1 105 ? 17.055 -4.975 15.948 1.00 61.34 105 LYS A CA 1
ATOM 863 C C . LYS A 1 105 ? 17.708 -6.156 15.228 1.00 61.34 105 LYS A C 1
ATOM 865 O O . LYS A 1 105 ? 18.918 -6.342 15.314 1.00 61.34 105 LYS A O 1
ATOM 870 N N . MET A 1 106 ? 16.931 -6.901 14.442 1.00 54.88 106 MET A N 1
ATOM 871 C CA . MET A 1 106 ? 17.432 -8.041 13.671 1.00 54.88 106 MET A CA 1
ATOM 872 C C . MET A 1 106 ? 18.446 -7.633 12.598 1.00 54.88 106 MET A C 1
ATOM 874 O O . MET A 1 106 ? 19.418 -8.355 12.378 1.00 54.88 106 MET A O 1
ATOM 878 N N . PHE A 1 107 ? 18.250 -6.481 11.950 1.00 51.84 107 PHE A N 1
ATOM 879 C CA . PHE A 1 107 ? 19.227 -5.941 11.007 1.00 51.84 107 PHE A CA 1
ATOM 880 C C . PHE A 1 107 ? 20.552 -5.570 11.697 1.00 51.84 107 PHE A C 1
ATOM 882 O O . PHE A 1 107 ? 21.618 -5.950 11.212 1.00 51.84 107 PHE A O 1
ATOM 889 N N . GLN A 1 108 ? 20.485 -4.887 12.845 1.00 56.09 108 GLN A N 1
ATOM 890 C CA . GLN A 1 108 ? 21.658 -4.462 13.618 1.00 56.09 108 GLN A CA 1
ATOM 891 C C . GLN A 1 108 ? 22.463 -5.639 14.182 1.00 56.09 108 GLN A C 1
ATOM 893 O O . GLN A 1 108 ? 23.689 -5.621 14.139 1.00 56.09 108 GLN A O 1
ATOM 898 N N . GLU A 1 109 ? 21.791 -6.672 14.693 1.00 53.78 109 GLU A N 1
ATOM 899 C CA . GLU A 1 109 ? 22.454 -7.802 15.354 1.00 53.78 109 GLU A CA 1
ATOM 900 C C . GLU A 1 109 ? 23.125 -8.776 14.379 1.00 53.78 109 GLU A C 1
ATOM 902 O O . GLU A 1 109 ? 24.087 -9.448 14.748 1.00 53.78 109 GLU A O 1
ATOM 907 N N . LYS A 1 110 ? 22.624 -8.890 13.145 1.00 51.47 110 LYS A N 1
ATOM 908 C CA . LYS A 1 110 ? 23.071 -9.927 12.199 1.00 51.47 110 LYS A CA 1
ATOM 909 C C . LYS A 1 110 ? 23.716 -9.387 10.922 1.00 51.47 110 LYS A C 1
ATOM 911 O O . LYS A 1 110 ? 24.116 -10.184 10.078 1.00 51.47 110 LYS A O 1
ATOM 916 N N . GLY A 1 111 ? 23.832 -8.062 10.768 1.00 41.03 111 GLY A N 1
ATOM 917 C CA . GLY A 1 111 ? 24.385 -7.431 9.558 1.00 41.03 111 GLY A CA 1
ATOM 918 C C . GLY A 1 111 ? 23.581 -7.747 8.289 1.00 41.03 111 GLY A C 1
ATOM 919 O O . GLY A 1 111 ? 24.092 -7.650 7.177 1.00 41.03 111 GLY A O 1
ATOM 920 N N . GLY A 1 112 ? 22.334 -8.185 8.470 1.00 47.75 112 GLY A N 1
ATOM 921 C CA . GLY A 1 112 ? 21.486 -8.799 7.461 1.00 47.75 112 GLY A CA 1
ATOM 922 C C . GLY A 1 112 ? 20.362 -9.596 8.122 1.00 47.75 112 GLY A C 1
ATOM 923 O O . GLY A 1 112 ? 20.482 -10.071 9.249 1.00 47.75 112 GLY A O 1
ATOM 924 N N . CYS A 1 113 ? 19.233 -9.734 7.438 1.00 42.16 113 CYS A N 1
ATOM 925 C CA . CYS A 1 113 ? 18.114 -10.532 7.927 1.00 42.16 113 CYS A CA 1
ATOM 926 C C . CYS A 1 113 ? 18.492 -12.027 7.921 1.00 42.16 113 CYS A C 1
ATOM 928 O O . CYS A 1 113 ? 19.076 -12.514 6.954 1.00 42.16 113 CYS A O 1
ATOM 930 N N . ALA A 1 114 ? 18.11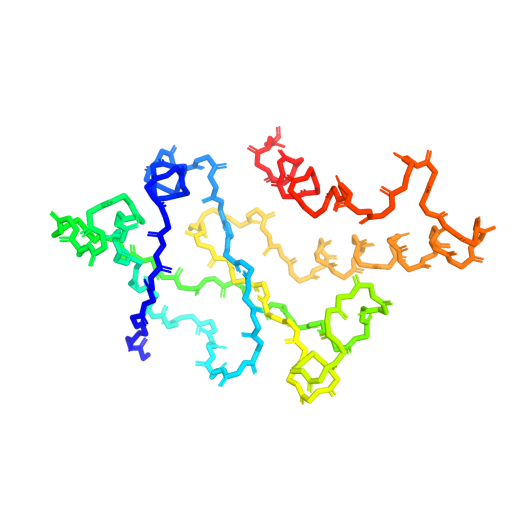6 -12.788 8.957 1.00 37.47 114 ALA A N 1
ATOM 931 C CA . ALA A 1 114 ? 18.382 -14.233 9.082 1.00 37.47 114 ALA A CA 1
ATOM 932 C C . ALA A 1 114 ? 17.704 -15.122 8.006 1.00 37.47 114 ALA A C 1
ATOM 934 O O . ALA A 1 114 ? 17.667 -16.340 8.155 1.00 37.47 114 ALA A O 1
ATOM 935 N N . TRP A 1 115 ? 17.144 -14.519 6.957 1.00 36.88 115 TRP A N 1
ATOM 936 C CA . TRP A 1 115 ? 16.223 -15.138 6.007 1.00 36.88 115 TRP A CA 1
ATOM 937 C C . TRP A 1 115 ? 16.652 -14.997 4.534 1.00 36.88 115 TRP A C 1
ATOM 939 O O . TRP A 1 115 ? 15.884 -15.360 3.650 1.00 36.88 115 TRP A O 1
ATOM 949 N N . GLY A 1 116 ? 17.884 -14.547 4.252 1.00 34.72 116 GLY A N 1
ATOM 950 C CA . GLY A 1 116 ? 18.477 -14.580 2.904 1.00 34.72 116 GLY A CA 1
ATOM 951 C C . GLY A 1 116 ? 18.576 -13.228 2.183 1.00 34.72 116 GLY A C 1
ATOM 952 O O . GLY A 1 116 ? 18.200 -12.190 2.726 1.00 34.72 116 GLY A O 1
ATOM 953 N N . LYS A 1 117 ? 19.168 -13.255 0.974 1.00 36.09 117 LYS A N 1
ATOM 954 C CA . LYS A 1 117 ? 19.575 -12.079 0.179 1.00 36.09 117 LYS A CA 1
ATOM 955 C C . LYS A 1 117 ? 18.401 -11.125 -0.092 1.00 36.09 117 LYS A C 1
ATOM 957 O O . LYS A 1 117 ? 17.343 -11.535 -0.553 1.00 36.09 117 LYS A O 1
ATOM 962 N N . CYS A 1 118 ? 18.636 -9.839 0.169 1.00 45.97 118 CYS A N 1
ATOM 963 C CA . CYS A 1 118 ? 17.639 -8.763 0.213 1.00 45.97 118 CYS A CA 1
ATOM 964 C C . CYS A 1 118 ? 16.955 -8.407 -1.120 1.00 45.97 118 CYS A C 1
ATOM 966 O O . CYS A 1 118 ? 16.038 -7.594 -1.118 1.00 45.97 118 CYS A O 1
ATOM 968 N N . GLU A 1 119 ? 17.367 -9.011 -2.230 1.00 39.88 119 GLU A N 1
ATOM 969 C CA . GLU A 1 119 ? 16.824 -8.766 -3.574 1.00 39.88 119 GLU A CA 1
ATOM 970 C C . GLU A 1 119 ? 15.429 -9.410 -3.754 1.00 39.88 119 GLU A C 1
ATOM 972 O O . GLU A 1 119 ? 14.648 -8.959 -4.584 1.00 39.88 119 GLU A O 1
ATOM 977 N N . ASP A 1 120 ? 15.083 -10.377 -2.888 1.00 42.16 120 ASP A N 1
ATOM 978 C CA . ASP A 1 120 ? 13.808 -11.117 -2.863 1.00 42.16 120 ASP A CA 1
ATOM 979 C C . ASP A 1 120 ? 13.047 -10.982 -1.512 1.00 42.16 120 ASP A C 1
ATOM 981 O O . ASP A 1 120 ? 12.186 -11.795 -1.161 1.00 42.16 120 ASP A O 1
ATOM 985 N N . CYS A 1 121 ? 13.374 -9.986 -0.677 1.00 45.22 121 CYS A N 1
ATOM 986 C CA . CYS A 1 121 ? 13.036 -10.018 0.754 1.00 45.22 121 CYS A CA 1
ATOM 987 C C . CYS A 1 121 ? 11.659 -9.427 1.134 1.00 45.22 121 CYS A C 1
ATOM 989 O O . CYS A 1 121 ? 11.444 -8.216 1.166 1.00 45.22 121 CYS A O 1
ATOM 991 N N . ALA A 1 122 ? 10.750 -10.341 1.490 1.00 43.56 122 ALA A N 1
ATOM 992 C CA . ALA A 1 122 ? 9.901 -10.438 2.692 1.00 43.56 122 ALA A CA 1
ATOM 993 C C . ALA A 1 122 ? 9.134 -9.240 3.290 1.00 43.56 122 ALA A C 1
ATOM 995 O O . ALA A 1 122 ? 8.365 -9.473 4.224 1.00 43.56 122 ALA A O 1
ATOM 996 N N . VAL A 1 123 ? 9.182 -8.024 2.742 1.00 48.56 123 VAL A N 1
ATOM 997 C CA . VAL A 1 123 ? 8.078 -7.074 2.961 1.00 48.56 123 VAL A CA 1
ATOM 998 C C . VAL A 1 123 ? 6.761 -7.772 2.596 1.00 48.56 123 VAL A C 1
ATOM 1000 O O . VAL A 1 123 ? 5.912 -7.847 3.473 1.00 48.56 123 VAL A O 1
ATOM 1003 N N . PRO A 1 124 ? 6.622 -8.468 1.445 1.00 43.62 124 PRO A N 1
ATOM 1004 C CA . PRO A 1 124 ? 5.445 -9.284 1.140 1.00 43.62 124 PRO A CA 1
ATOM 1005 C C . PRO A 1 124 ? 5.117 -10.384 2.162 1.00 43.62 124 PRO A C 1
ATOM 1007 O O . PRO A 1 124 ? 3.946 -10.706 2.295 1.00 43.62 124 PRO A O 1
ATOM 1010 N N . LEU A 1 125 ? 6.090 -10.936 2.901 1.00 40.62 125 LEU A N 1
ATOM 1011 C CA . LEU A 1 125 ? 5.878 -11.977 3.924 1.00 40.62 125 LEU A CA 1
ATOM 1012 C C . LEU A 1 125 ? 5.480 -11.403 5.290 1.00 40.62 125 LEU A C 1
ATOM 1014 O O . LEU A 1 125 ? 4.629 -11.993 5.940 1.00 40.62 125 LEU A O 1
ATOM 1018 N N . LEU A 1 126 ? 6.025 -10.257 5.711 1.00 47.78 126 LEU A N 1
ATOM 1019 C CA . LEU A 1 126 ? 5.570 -9.503 6.894 1.00 47.78 126 LEU A CA 1
ATOM 1020 C C . LEU A 1 126 ? 4.098 -9.103 6.718 1.00 47.78 126 LEU A C 1
ATOM 1022 O O . LEU A 1 126 ? 3.239 -9.335 7.560 1.00 47.78 126 LEU A O 1
ATOM 1026 N N . LEU A 1 127 ? 3.815 -8.624 5.518 1.00 49.66 127 LEU A N 1
ATOM 1027 C CA . LEU A 1 127 ? 2.510 -8.325 4.973 1.00 49.66 127 LEU A CA 1
ATOM 1028 C C . LEU A 1 127 ? 1.603 -9.572 4.860 1.00 49.66 127 LEU A C 1
ATOM 1030 O O . LEU A 1 127 ? 0.429 -9.480 5.199 1.00 49.66 127 LEU A O 1
ATOM 1034 N N . GLN A 1 128 ? 2.119 -10.745 4.466 1.00 41.00 128 GLN A N 1
ATOM 1035 C CA . GLN A 1 128 ? 1.390 -12.029 4.433 1.00 41.00 128 GLN A CA 1
ATOM 1036 C C . GLN A 1 128 ? 1.138 -12.615 5.834 1.00 41.00 128 GLN A C 1
ATOM 1038 O O . GLN A 1 128 ? 0.146 -13.315 6.032 1.00 41.00 128 GLN A O 1
ATOM 1043 N N . LYS A 1 129 ? 2.010 -12.323 6.807 1.00 43.12 129 LYS A N 1
ATOM 1044 C CA . LYS A 1 129 ? 1.878 -12.718 8.215 1.00 43.12 129 LYS A CA 1
ATOM 1045 C C . LYS A 1 129 ? 0.829 -11.860 8.928 1.00 43.12 129 LYS A C 1
ATOM 1047 O O . LYS A 1 129 ? 0.011 -12.419 9.634 1.00 43.12 129 LYS A O 1
ATOM 1052 N N . LEU A 1 130 ? 0.760 -10.560 8.625 1.00 43.81 130 LEU A N 1
ATOM 1053 C CA . LEU A 1 130 ? -0.324 -9.653 9.045 1.00 43.81 130 LEU A CA 1
ATOM 1054 C C . LEU A 1 130 ? -1.690 -9.972 8.392 1.00 43.81 130 LEU A C 1
ATOM 1056 O O . LEU A 1 130 ? -2.722 -9.495 8.852 1.00 43.81 130 LEU A O 1
ATOM 1060 N N . CYS A 1 131 ? -1.710 -10.764 7.312 1.00 36.62 131 CYS A N 1
ATOM 1061 C CA . CYS A 1 131 ? -2.928 -11.227 6.627 1.00 36.62 131 CYS A CA 1
ATOM 1062 C C . CYS A 1 131 ? -3.450 -12.582 7.132 1.00 36.62 131 CYS A C 1
ATOM 1064 O O . CYS A 1 131 ? -4.556 -12.990 6.776 1.00 36.62 131 CYS A O 1
ATOM 1066 N N . LYS A 1 132 ? -2.664 -13.304 7.933 1.00 37.66 132 LYS A N 1
ATOM 1067 C CA . LYS A 1 132 ? -3.145 -14.456 8.691 1.00 37.66 132 LYS A CA 1
ATOM 1068 C C . LYS A 1 132 ? -3.350 -13.968 10.116 1.00 37.66 132 LYS A C 1
ATOM 1070 O O . LYS A 1 132 ? -2.372 -13.812 10.836 1.00 37.66 132 LYS A O 1
ATOM 1075 N N . GLY A 1 133 ? -4.604 -13.676 10.465 1.00 41.03 133 GLY A N 1
ATOM 1076 C CA . GLY A 1 133 ? -4.995 -13.589 11.872 1.00 41.03 133 GLY A CA 1
ATOM 1077 C C . GLY A 1 133 ? -4.509 -14.806 12.651 1.00 41.03 133 GLY A C 1
ATOM 1078 O O . GLY A 1 133 ? -4.435 -15.903 12.041 1.00 41.03 133 GLY A O 1
#

Foldseek 3Di:
DEAEDEDEPVVVVCVVVVLFFKDKDFQPDDDDQQYKYKYFYAYPVVRDTPPDIDIFGWHDKDFDQDDPQDDCPRSVPGNMIMTTRDPPPLDDPVNVVVVVVVVVVCCVVPVDHPPDDSVPDDPVVVSNVSSPD

Sequence (133 aa):
MRIEKKVWPQYFQLVLDGKKTYDLRVADFECKEGDILVLCEWDPATKEYTGREIEKTVGFVGKIKEMSFWNQDDLEKFGLQCISLSENETLSKEIFDEEISLCRKMFQEKGGCAWGKCEDCAVPLLLQKLCKG

Secondary structure (DSSP, 8-state):
-EEEEEE-HHHHHHHHTT---EEEEESSS---TT-EEEEEEEETTTTEEEEEEEEEE---EEEE---TTS-HHHHHHH-EEEEE--SS--S-HHHHHHHHHHHHHHHHHHTS-TT--GGG-SHHHHHHHTT--